Protein AF-A0A286U1Z8-F1 (afdb_monomer_lite)

Radius of gyration: 19.47 Å; chains: 1; bounding box: 28×18×74 Å

Sequence (72 aa):
MKAIMSGKEIKSFSTQRKTKDKKILDIWLTITRLVNETGEIDDVVTTGHDMSELKSLKKCDKYDTFRREDCS

Secondary structure (DSSP, 8-state):
-HHHHTT-----EEEEEE-TTS-EEEEEEEEEEEE-TTS-EEEEEEEEEE-HHHHHHHHHHHHHTT-SSS--

Organism: NCBI:txid1284222

pLDDT: mean 73.75, std 16.56, range [36.94, 90.81]

InterPro domains:
  IPR035965 PAS domain superfamily [SSF55785] (3-55)

Structure (mmCIF, N/CA/C/O backbone):
data_AF-A0A286U1Z8-F1
#
_entry.id   AF-A0A286U1Z8-F1
#
loop_
_atom_site.group_PDB
_atom_site.id
_atom_site.type_symbol
_atom_site.label_atom_id
_atom_site.label_alt_id
_atom_site.label_comp_id
_atom_site.label_asym_id
_atom_site.label_entity_id
_atom_site.label_seq_id
_atom_site.pdbx_PDB_ins_code
_atom_site.Cartn_x
_atom_site.Cartn_y
_atom_site.Cartn_z
_atom_site.occupancy
_atom_site.B_iso_or_equiv
_atom_site.auth_seq_id
_atom_site.auth_comp_id
_atom_site.auth_asym_id
_atom_site.auth_atom_id
_atom_site.pdbx_PDB_model_num
ATOM 1 N N . MET A 1 1 ? -3.924 8.839 -4.054 1.00 55.00 1 MET A N 1
ATOM 2 C CA . MET A 1 1 ? -3.772 8.448 -5.475 1.00 55.00 1 MET A CA 1
ATOM 3 C C . MET A 1 1 ? -2.659 9.201 -6.199 1.00 55.00 1 MET A C 1
ATOM 5 O O . MET A 1 1 ? -1.873 8.533 -6.849 1.00 55.00 1 MET A O 1
ATOM 9 N N . LYS A 1 2 ? -2.507 10.532 -6.051 1.00 60.19 2 LYS A N 1
ATOM 10 C CA . LYS A 1 2 ? -1.464 11.316 -6.760 1.00 60.19 2 LYS A CA 1
ATOM 11 C C . LYS A 1 2 ? -0.039 10.734 -6.708 1.00 60.19 2 LYS A C 1
ATOM 13 O O . LYS A 1 2 ? 0.617 10.687 -7.736 1.00 60.19 2 LYS A O 1
ATOM 18 N N . ALA A 1 3 ? 0.413 10.240 -5.552 1.00 64.06 3 ALA A N 1
ATOM 19 C CA . ALA A 1 3 ? 1.752 9.649 -5.413 1.00 64.06 3 ALA A CA 1
ATOM 20 C C . ALA A 1 3 ? 1.924 8.293 -6.135 1.00 64.06 3 ALA A C 1
ATOM 22 O O . ALA A 1 3 ? 3.037 7.938 -6.504 1.00 64.06 3 ALA A O 1
ATOM 23 N N . ILE A 1 4 ? 0.829 7.545 -6.348 1.00 62.94 4 ILE A N 1
ATOM 24 C CA . ILE A 1 4 ? 0.844 6.279 -7.103 1.00 62.94 4 ILE A CA 1
ATOM 25 C C . ILE A 1 4 ? 1.060 6.608 -8.581 1.00 62.94 4 ILE A C 1
ATOM 27 O O . ILE A 1 4 ? 1.939 6.040 -9.218 1.00 62.94 4 ILE A O 1
ATOM 31 N N . MET A 1 5 ? 0.304 7.574 -9.102 1.00 66.56 5 MET A N 1
ATOM 32 C CA . MET A 1 5 ? 0.326 7.944 -10.520 1.00 66.56 5 MET A CA 1
ATOM 33 C C . MET A 1 5 ? 1.603 8.689 -10.930 1.00 66.56 5 MET A C 1
ATOM 35 O O . MET A 1 5 ? 1.962 8.687 -12.097 1.00 66.56 5 MET A O 1
ATOM 39 N N . SER A 1 6 ? 2.324 9.297 -9.984 1.00 67.50 6 SER A N 1
ATOM 40 C CA . SER A 1 6 ? 3.560 10.041 -10.257 1.00 67.50 6 SER A CA 1
ATOM 41 C C . SER A 1 6 ? 4.818 9.164 -10.353 1.00 67.50 6 SER A C 1
ATOM 43 O O . SER A 1 6 ? 5.921 9.677 -10.194 1.00 67.50 6 SER A O 1
ATOM 45 N N . GLY A 1 7 ? 4.684 7.839 -10.479 1.00 64.38 7 GLY A N 1
ATOM 46 C CA . GLY A 1 7 ? 5.824 6.919 -10.604 1.00 64.38 7 GLY A CA 1
ATOM 47 C C . GLY A 1 7 ? 6.672 6.739 -9.335 1.00 64.38 7 GLY A C 1
ATOM 48 O O . GLY A 1 7 ? 7.585 5.919 -9.309 1.00 64.38 7 GLY A O 1
ATOM 49 N N . LYS A 1 8 ? 6.353 7.418 -8.228 1.00 67.94 8 LYS A N 1
ATOM 50 C CA . LYS A 1 8 ? 7.136 7.330 -6.988 1.00 67.94 8 LYS A CA 1
ATOM 51 C C . LYS A 1 8 ? 6.853 6.020 -6.258 1.00 67.94 8 LYS A C 1
ATOM 53 O O . LYS A 1 8 ? 5.690 5.685 -6.059 1.00 67.94 8 LYS A O 1
ATOM 58 N N . GLU A 1 9 ? 7.884 5.269 -5.890 1.00 67.81 9 GLU A N 1
ATOM 59 C CA . GLU A 1 9 ? 7.724 4.042 -5.106 1.00 67.81 9 GLU A CA 1
ATOM 60 C C . GLU A 1 9 ? 7.015 4.355 -3.779 1.00 67.81 9 GLU A C 1
ATOM 62 O O . GLU A 1 9 ? 7.407 5.271 -3.046 1.00 67.81 9 GLU A O 1
ATOM 67 N N . ILE A 1 10 ? 5.931 3.633 -3.491 1.00 74.56 10 ILE A N 1
ATOM 68 C CA . ILE A 1 10 ? 5.166 3.822 -2.261 1.00 74.56 10 ILE A CA 1
ATOM 69 C C . ILE A 1 10 ? 5.583 2.745 -1.287 1.00 74.56 10 ILE A C 1
ATOM 71 O O . ILE A 1 10 ? 5.240 1.575 -1.436 1.00 74.56 10 ILE A O 1
ATOM 75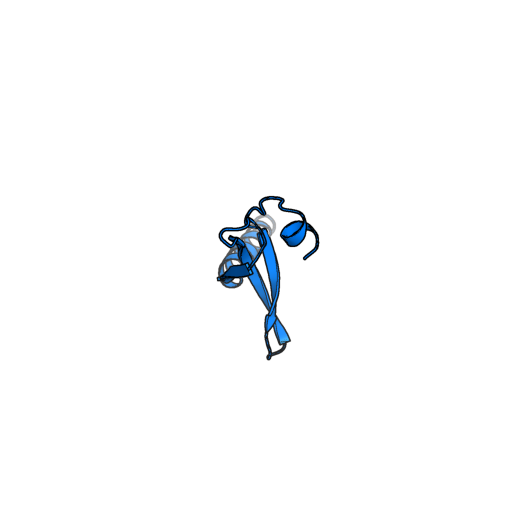 N N . LYS A 1 11 ? 6.301 3.176 -0.253 1.00 79.69 11 LYS A N 1
ATOM 76 C CA . LYS A 1 11 ? 6.553 2.337 0.911 1.00 79.69 11 LYS A CA 1
ATOM 77 C C . LYS A 1 11 ? 5.226 1.969 1.560 1.00 79.69 11 LYS A C 1
ATOM 79 O O . LYS A 1 11 ? 4.312 2.792 1.620 1.00 79.69 11 LYS A O 1
ATOM 84 N N . SER A 1 12 ? 5.149 0.748 2.069 1.00 83.88 12 SER A N 1
ATOM 85 C CA . SER A 1 12 ? 4.013 0.289 2.858 1.00 83.88 12 SER A CA 1
ATOM 86 C C . SER A 1 12 ? 3.731 1.242 4.021 1.00 83.88 12 SER A C 1
ATOM 88 O O . SER A 1 12 ? 4.664 1.719 4.674 1.00 83.88 12 SER A O 1
ATOM 90 N N . PHE A 1 13 ? 2.457 1.519 4.282 1.00 85.12 13 PHE A N 1
ATOM 91 C CA . PHE A 1 13 ? 2.044 2.503 5.278 1.00 85.12 13 PHE A CA 1
ATOM 92 C C . PHE A 1 13 ? 0.815 2.040 6.055 1.00 85.12 13 PHE A C 1
ATOM 94 O O . PHE A 1 13 ? -0.004 1.261 5.565 1.00 85.12 13 PHE A O 1
ATOM 101 N N . SER A 1 14 ? 0.669 2.547 7.279 1.00 85.94 14 SER A N 1
ATOM 102 C CA . SER A 1 14 ? -0.528 2.328 8.083 1.00 85.94 14 SER A CA 1
A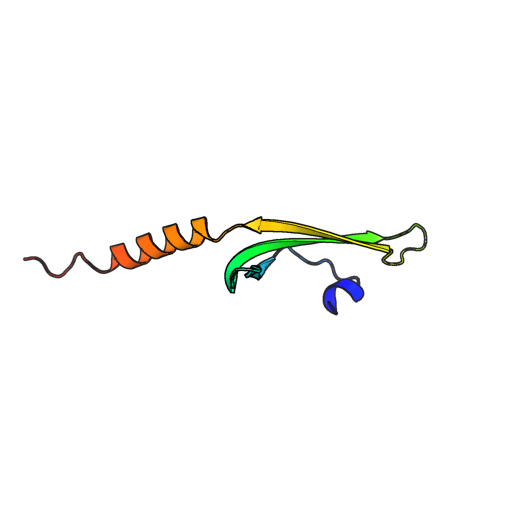TOM 103 C C . SER A 1 14 ? -1.617 3.334 7.713 1.00 85.94 14 SER A C 1
ATOM 105 O O . SER A 1 14 ? -1.368 4.523 7.505 1.00 85.94 14 SER A O 1
ATOM 107 N N . THR A 1 15 ? -2.850 2.855 7.599 1.00 88.38 15 THR A N 1
ATOM 108 C CA . THR A 1 15 ? -4.016 3.681 7.283 1.00 88.38 15 THR A CA 1
ATOM 109 C C . THR A 1 15 ? -5.266 3.121 7.949 1.00 88.38 15 THR A C 1
ATOM 111 O O . THR A 1 15 ? -5.252 2.021 8.492 1.00 88.38 15 THR A O 1
ATOM 114 N N . GLN A 1 16 ? -6.356 3.882 7.918 1.00 88.19 16 GLN A N 1
ATOM 115 C CA . GLN A 1 16 ? -7.639 3.467 8.471 1.00 88.19 16 GLN A CA 1
ATOM 116 C C . GLN A 1 16 ? -8.650 3.221 7.360 1.00 88.19 16 GLN A C 1
ATOM 118 O O . GLN A 1 16 ? -8.724 3.970 6.384 1.00 88.19 16 GLN A O 1
ATOM 123 N N . ARG A 1 17 ? -9.457 2.171 7.513 1.00 87.81 17 ARG A N 1
ATOM 124 C CA . ARG A 1 17 ? -10.555 1.844 6.602 1.00 87.81 17 ARG A CA 1
ATOM 125 C C . ARG A 1 17 ? -11.844 1.662 7.375 1.00 87.81 17 ARG A C 1
ATOM 127 O O . ARG A 1 17 ? -11.861 1.132 8.480 1.00 87.81 17 ARG A O 1
ATOM 134 N N . LYS A 1 18 ? -12.938 2.100 6.765 1.00 90.81 18 LYS A N 1
ATOM 135 C CA . LYS A 1 18 ? -14.279 1.913 7.300 1.00 90.81 18 LYS A CA 1
ATOM 136 C C . LYS A 1 18 ? -14.906 0.690 6.645 1.00 90.81 18 LYS A C 1
ATOM 138 O O . LYS A 1 18 ? -15.008 0.629 5.423 1.00 90.81 18 LYS A O 1
ATOM 143 N N . THR A 1 19 ? -15.311 -0.270 7.464 1.00 87.69 19 THR A N 1
ATOM 144 C CA . THR A 1 19 ? -16.078 -1.440 7.022 1.00 87.69 19 THR A CA 1
ATOM 145 C C . THR A 1 19 ? -17.514 -1.043 6.677 1.00 87.69 19 THR A C 1
ATOM 147 O O . THR A 1 19 ? -17.999 0.015 7.096 1.00 87.69 19 THR A O 1
ATOM 150 N N . LYS A 1 20 ? -18.226 -1.912 5.949 1.00 90.12 20 LYS A N 1
ATOM 151 C CA . LYS A 1 20 ? -19.668 -1.755 5.692 1.00 90.12 20 LYS A CA 1
ATOM 152 C C . LYS A 1 20 ? -20.463 -1.607 6.997 1.00 90.12 20 LYS A C 1
ATOM 154 O O . LYS A 1 20 ? -21.359 -0.770 7.074 1.00 90.12 20 LYS A O 1
ATOM 159 N N . ASP A 1 21 ? -20.038 -2.308 8.046 1.00 87.44 21 ASP A N 1
ATOM 160 C CA . ASP A 1 21 ? -20.630 -2.266 9.391 1.00 87.44 21 ASP A CA 1
ATOM 161 C C . ASP A 1 21 ? -20.213 -1.031 10.205 1.00 87.44 21 ASP A C 1
ATOM 163 O O . ASP A 1 21 ? -20.390 -0.972 11.419 1.00 87.44 21 ASP A O 1
ATOM 167 N N . LYS A 1 22 ? -19.638 -0.020 9.540 1.00 87.44 22 LYS A N 1
ATOM 168 C CA . LYS A 1 22 ? -19.185 1.260 10.103 1.00 87.44 22 LYS A CA 1
ATOM 169 C C . LYS A 1 22 ? -18.049 1.161 11.128 1.00 87.44 22 LYS A C 1
ATOM 171 O O . LYS A 1 22 ? -17.651 2.200 11.652 1.00 87.44 22 LYS A O 1
ATOM 176 N N . LYS A 1 23 ? -17.477 -0.021 11.371 1.00 86.06 23 LYS A N 1
ATOM 177 C CA . LYS A 1 23 ? -16.276 -0.185 12.205 1.00 86.06 23 LYS A CA 1
ATOM 178 C C . LYS A 1 23 ? -15.051 0.376 11.488 1.00 86.06 23 LYS A C 1
ATOM 180 O O . LYS A 1 23 ? -14.929 0.212 10.270 1.00 86.06 23 LYS A O 1
ATOM 185 N N . ILE A 1 24 ? -14.160 1.014 12.243 1.00 88.06 24 ILE A N 1
ATOM 186 C CA . ILE A 1 24 ? -12.871 1.504 11.748 1.00 88.06 24 ILE A CA 1
ATOM 187 C C . ILE A 1 24 ? -11.813 0.436 12.017 1.00 88.06 24 ILE A C 1
ATOM 189 O O . ILE A 1 24 ? -11.627 0.035 13.163 1.00 88.06 24 ILE A O 1
ATOM 193 N N . LEU A 1 25 ? -11.142 -0.006 10.958 1.00 84.94 25 LEU A N 1
ATOM 194 C CA . LEU A 1 25 ? -10.004 -0.915 11.012 1.00 84.94 25 LEU A CA 1
ATOM 195 C C . LEU A 1 25 ? -8.731 -0.135 10.732 1.00 84.94 25 LEU A C 1
ATOM 197 O O . LEU A 1 25 ? -8.663 0.639 9.774 1.00 84.94 25 LEU A O 1
ATOM 201 N N . ASP A 1 26 ? -7.722 -0.361 11.559 1.00 86.75 26 ASP A N 1
ATOM 202 C CA . ASP A 1 26 ? -6.362 0.054 11.268 1.00 86.75 26 ASP A CA 1
ATOM 203 C C . ASP A 1 26 ? -5.706 -1.042 10.434 1.00 86.75 26 ASP A C 1
ATOM 205 O O . ASP A 1 26 ? -5.543 -2.165 10.903 1.00 86.75 26 ASP A O 1
ATOM 209 N N . ILE A 1 27 ? -5.328 -0.711 9.203 1.00 88.12 27 ILE A N 1
ATOM 210 C CA . ILE A 1 27 ? -4.703 -1.651 8.278 1.00 88.12 27 ILE A CA 1
ATOM 211 C C . ILE A 1 27 ? -3.287 -1.208 7.926 1.00 88.12 27 ILE A C 1
ATOM 213 O O . ILE A 1 27 ? -2.989 -0.016 7.804 1.00 88.12 27 ILE A O 1
ATOM 217 N N . TRP A 1 28 ? -2.419 -2.186 7.711 1.00 89.19 28 TRP A N 1
ATOM 218 C CA . TRP A 1 28 ? -1.143 -1.994 7.042 1.00 89.19 28 TRP A CA 1
ATOM 219 C C . TRP A 1 28 ? -1.326 -2.258 5.555 1.00 89.19 28 TRP A C 1
ATOM 221 O O . TRP A 1 28 ? -1.681 -3.370 5.167 1.00 89.19 28 TRP A O 1
ATOM 231 N N . LEU A 1 29 ? -1.119 -1.236 4.728 1.00 89.38 29 LEU A N 1
ATOM 232 C CA . LEU A 1 29 ? -1.374 -1.297 3.297 1.00 89.38 29 LEU A CA 1
ATOM 233 C C . LEU A 1 29 ? -0.070 -1.204 2.507 1.00 89.38 29 LEU A C 1
ATOM 235 O O . LEU A 1 29 ? 0.687 -0.239 2.631 1.00 89.38 29 LEU A O 1
ATOM 239 N N . THR A 1 30 ? 0.136 -2.185 1.637 1.00 89.44 30 THR A N 1
ATOM 240 C CA . THR A 1 30 ? 1.187 -2.189 0.619 1.00 89.44 30 THR A CA 1
ATOM 241 C C . THR A 1 30 ? 0.530 -2.034 -0.744 1.00 89.44 30 THR A C 1
ATOM 243 O O . THR A 1 30 ? -0.460 -2.705 -1.033 1.00 89.44 30 THR A O 1
ATOM 246 N N . ILE A 1 31 ? 1.048 -1.120 -1.563 1.00 88.44 31 ILE A N 1
ATOM 247 C CA . ILE A 1 31 ? 0.507 -0.816 -2.889 1.00 88.44 31 ILE A CA 1
ATOM 248 C C . ILE A 1 31 ? 1.602 -1.072 -3.916 1.00 88.44 31 ILE A C 1
ATOM 250 O O . ILE A 1 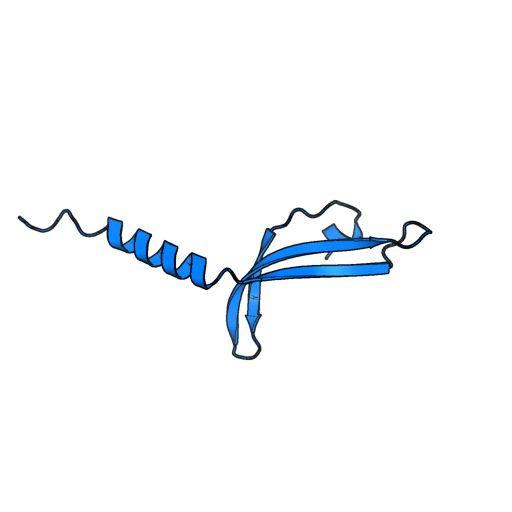31 ? 2.627 -0.392 -3.903 1.00 88.44 31 ILE A O 1
ATOM 254 N N . THR A 1 32 ? 1.348 -2.008 -4.822 1.00 86.06 32 THR A N 1
ATOM 255 C CA . THR A 1 32 ? 2.237 -2.357 -5.927 1.00 86.06 32 THR A CA 1
ATOM 256 C C . THR A 1 32 ? 1.581 -1.935 -7.232 1.00 86.06 32 THR A C 1
ATOM 258 O O . THR A 1 32 ? 0.413 -2.233 -7.479 1.00 86.06 32 THR A O 1
ATOM 261 N N . ARG A 1 33 ? 2.329 -1.215 -8.068 1.00 86.12 33 ARG A N 1
ATOM 262 C CA . ARG A 1 33 ? 1.885 -0.870 -9.420 1.00 86.12 33 ARG A CA 1
ATOM 263 C C . ARG A 1 33 ? 2.325 -1.959 -10.378 1.00 86.12 33 ARG A C 1
ATOM 265 O O . ARG A 1 33 ? 3.480 -2.373 -10.319 1.00 86.12 33 ARG A O 1
ATOM 272 N N . LEU A 1 34 ? 1.426 -2.358 -11.258 1.00 85.62 34 LEU A N 1
ATOM 273 C CA . LEU A 1 34 ? 1.736 -3.183 -12.409 1.00 85.62 34 LEU A CA 1
ATOM 274 C C . LEU A 1 34 ? 1.861 -2.253 -13.611 1.00 85.62 34 LEU A C 1
ATOM 276 O O . LEU A 1 34 ? 0.984 -1.424 -13.859 1.00 85.62 34 LEU A O 1
ATOM 280 N N . VAL A 1 35 ? 3.000 -2.340 -14.290 1.00 87.81 35 VAL A N 1
ATOM 281 C CA . VAL A 1 35 ? 3.268 -1.583 -15.511 1.00 87.81 35 VAL A CA 1
ATOM 282 C C . VAL A 1 35 ? 3.208 -2.529 -16.700 1.00 87.81 35 VAL A C 1
ATOM 284 O O . VAL A 1 35 ? 3.636 -3.679 -16.588 1.00 87.81 35 VAL A O 1
ATOM 287 N N . ASN A 1 36 ? 2.661 -2.054 -17.812 1.00 86.81 36 ASN A N 1
ATOM 288 C CA . ASN A 1 36 ? 2.651 -2.791 -19.070 1.00 86.81 36 ASN A CA 1
ATOM 289 C C . ASN A 1 36 ? 4.032 -2.725 -19.756 1.00 86.81 36 ASN A C 1
ATOM 291 O O . ASN A 1 36 ? 4.968 -2.078 -19.279 1.00 86.81 36 ASN A O 1
ATOM 295 N N . GLU A 1 37 ? 4.161 -3.378 -20.909 1.00 88.56 37 GLU A N 1
ATOM 296 C CA . GLU A 1 37 ? 5.407 -3.408 -21.689 1.00 88.56 37 GLU A CA 1
ATOM 297 C C . GLU A 1 37 ? 5.840 -2.023 -22.209 1.00 88.56 37 GLU A C 1
ATOM 299 O O . GLU A 1 37 ? 7.022 -1.812 -22.478 1.00 88.56 37 GLU A O 1
ATOM 304 N N . THR A 1 38 ? 4.916 -1.060 -22.310 1.00 88.38 38 THR A N 1
ATOM 305 C CA . THR A 1 38 ? 5.205 0.327 -22.717 1.00 88.38 38 THR A CA 1
ATOM 306 C C . THR A 1 38 ? 5.620 1.223 -21.543 1.00 88.38 38 THR A C 1
ATOM 308 O O . THR A 1 38 ? 5.993 2.377 -21.754 1.00 88.38 38 THR A O 1
ATOM 311 N N . GLY A 1 39 ? 5.620 0.696 -20.311 1.00 82.69 39 GLY A N 1
ATOM 312 C CA . GLY A 1 39 ? 5.993 1.415 -19.089 1.00 82.69 39 GLY A CA 1
ATOM 313 C C . GLY A 1 39 ? 4.867 2.256 -18.478 1.00 82.69 39 GLY A C 1
ATOM 314 O O . GLY A 1 39 ? 5.107 3.007 -17.529 1.00 82.69 39 GLY A O 1
ATOM 315 N N . GLU A 1 40 ? 3.644 2.136 -18.990 1.00 85.81 40 GLU A N 1
ATOM 316 C CA . GLU A 1 40 ? 2.450 2.783 -18.451 1.00 85.81 40 GLU A CA 1
ATOM 317 C C . GLU A 1 40 ? 1.841 1.946 -17.319 1.00 85.81 40 GLU A C 1
ATOM 319 O O . GLU A 1 40 ? 2.011 0.730 -17.253 1.00 85.81 40 GLU A O 1
ATOM 324 N N . ILE A 1 41 ? 1.138 2.600 -16.391 1.00 84.56 41 ILE A N 1
ATOM 325 C CA . ILE A 1 41 ? 0.496 1.921 -15.257 1.00 84.56 41 ILE A CA 1
ATOM 326 C C . ILE A 1 41 ? -0.786 1.252 -15.758 1.00 84.56 41 ILE A C 1
ATOM 328 O O . ILE A 1 41 ? -1.744 1.953 -16.077 1.00 84.56 41 ILE A O 1
ATOM 332 N N . ASP A 1 42 ? -0.793 -0.078 -15.780 1.00 86.50 42 ASP A N 1
ATOM 333 C CA . ASP A 1 42 ? -1.927 -0.895 -16.225 1.00 86.50 42 ASP A CA 1
ATOM 334 C C . ASP A 1 42 ? -2.860 -1.212 -15.052 1.00 86.50 42 ASP A C 1
ATOM 336 O O . ASP A 1 42 ? -4.068 -1.003 -15.114 1.00 86.50 42 ASP A O 1
ATOM 340 N N . ASP A 1 43 ? -2.273 -1.603 -13.916 1.00 86.00 43 ASP A N 1
ATOM 341 C CA . ASP A 1 43 ? -3.028 -2.084 -12.765 1.00 86.00 43 ASP A CA 1
ATOM 342 C C . ASP A 1 43 ? -2.407 -1.691 -11.421 1.00 86.00 43 ASP A C 1
ATOM 344 O O . ASP A 1 43 ? -1.227 -1.338 -11.294 1.00 86.00 43 ASP A O 1
ATOM 348 N N . VAL A 1 44 ? -3.223 -1.770 -10.367 1.00 87.25 44 VAL A N 1
ATOM 349 C CA . VAL A 1 44 ? -2.788 -1.535 -8.987 1.00 87.25 44 VAL A CA 1
ATOM 350 C C . VAL 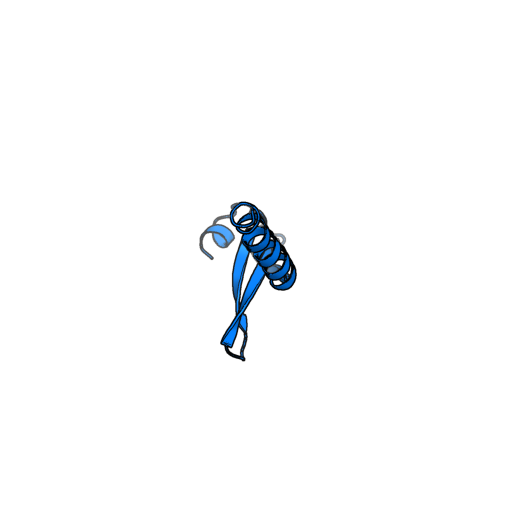A 1 44 ? -3.209 -2.698 -8.106 1.00 87.25 44 VAL A C 1
ATOM 352 O O . VAL A 1 44 ? -4.392 -2.917 -7.854 1.00 87.25 44 VAL A O 1
ATOM 355 N N . VAL A 1 45 ? -2.218 -3.388 -7.553 1.00 89.25 45 VAL A N 1
ATOM 356 C CA . VAL A 1 45 ? -2.423 -4.451 -6.572 1.00 89.25 45 VAL A CA 1
ATOM 357 C C . VAL A 1 45 ? -2.207 -3.879 -5.182 1.00 89.25 45 VAL A C 1
ATOM 359 O O . VAL A 1 45 ? -1.196 -3.233 -4.901 1.00 89.25 45 VAL A O 1
ATOM 362 N N . THR A 1 46 ? -3.159 -4.122 -4.287 1.00 88.75 46 THR A N 1
ATOM 363 C CA . THR A 1 46 ? -3.047 -3.695 -2.894 1.00 88.75 46 THR A CA 1
ATOM 364 C C . THR A 1 46 ? -3.160 -4.877 -1.953 1.00 88.75 46 THR A C 1
ATOM 366 O O . THR A 1 46 ? -4.180 -5.562 -1.951 1.00 88.75 46 THR A O 1
ATOM 369 N N . THR A 1 47 ? -2.158 -5.053 -1.098 1.00 89.31 47 THR A N 1
ATOM 370 C CA . THR A 1 47 ? -2.166 -6.060 -0.034 1.00 89.31 47 THR A CA 1
ATOM 371 C C . THR A 1 47 ? -2.375 -5.356 1.297 1.00 89.31 47 THR A C 1
ATOM 373 O O . THR A 1 47 ? -1.579 -4.496 1.682 1.00 89.31 47 THR A O 1
ATOM 376 N N . GLY A 1 48 ? -3.468 -5.687 1.983 1.00 89.75 48 GLY A N 1
ATOM 377 C CA . GLY A 1 48 ? -3.826 -5.122 3.281 1.00 89.75 48 GLY A CA 1
ATOM 378 C C . GLY A 1 48 ? -3.766 -6.178 4.378 1.00 89.75 48 GLY A C 1
ATOM 379 O O . GLY A 1 48 ? -4.373 -7.234 4.233 1.00 89.75 48 GLY A O 1
ATOM 380 N N . HIS A 1 49 ? -3.080 -5.877 5.478 1.00 88.25 49 HIS A N 1
ATOM 381 C CA . HIS A 1 49 ? -3.116 -6.681 6.700 1.00 88.25 49 HIS A CA 1
ATOM 382 C C . HIS A 1 49 ? -3.894 -5.939 7.782 1.00 88.25 49 HIS A C 1
ATOM 384 O O . HIS A 1 49 ? -3.668 -4.745 7.995 1.00 88.25 49 HIS A O 1
ATOM 390 N N . ASP A 1 50 ? -4.796 -6.639 8.464 1.00 83.62 50 ASP A N 1
ATOM 391 C CA . ASP A 1 50 ? -5.504 -6.083 9.613 1.00 83.62 50 ASP A CA 1
ATOM 392 C C . ASP A 1 50 ? -4.552 -5.973 10.814 1.00 83.62 50 ASP A C 1
ATOM 394 O O . ASP A 1 50 ? -3.826 -6.913 11.140 1.00 83.62 50 ASP A O 1
ATOM 398 N N . MET A 1 51 ? -4.519 -4.803 11.448 1.00 80.31 51 MET A N 1
ATOM 399 C CA . MET A 1 51 ? -3.732 -4.530 12.649 1.00 80.31 51 MET A CA 1
ATOM 400 C C . MET A 1 51 ? -4.599 -4.072 13.829 1.00 80.31 51 MET A C 1
ATOM 402 O O . MET A 1 51 ? -4.051 -3.604 14.835 1.00 80.31 51 MET A O 1
ATOM 406 N N . SER A 1 52 ? -5.931 -4.184 13.747 1.00 73.69 52 SER A N 1
ATOM 407 C CA . SER A 1 52 ? -6.826 -3.727 14.815 1.00 73.69 52 SER A CA 1
ATOM 408 C C . SER A 1 52 ? -6.551 -4.426 16.150 1.00 73.69 52 SER A C 1
ATOM 410 O O . SER A 1 52 ? -6.500 -3.765 17.188 1.00 73.69 52 SER A O 1
ATOM 412 N N . GLU A 1 53 ? -6.283 -5.733 16.121 1.00 69.75 53 GLU A N 1
ATOM 413 C CA . GLU A 1 53 ? -6.006 -6.539 17.320 1.00 69.75 53 GLU A CA 1
ATOM 414 C C . GLU A 1 53 ? -4.656 -6.193 17.967 1.00 69.75 53 GLU A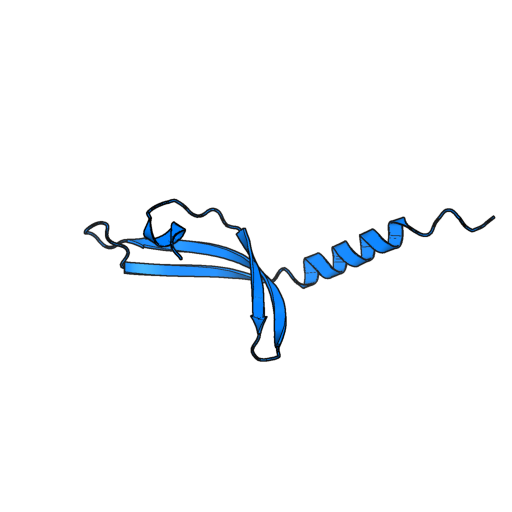 C 1
ATOM 416 O O . GLU A 1 53 ? -4.521 -6.119 19.192 1.00 69.75 53 GLU A O 1
ATOM 421 N N . LEU A 1 54 ? -3.646 -5.886 17.146 1.00 63.34 54 LEU A N 1
ATOM 422 C CA . LEU A 1 54 ? -2.318 -5.522 17.640 1.00 63.34 54 LEU A CA 1
ATOM 423 C C . LEU A 1 54 ? -2.338 -4.167 18.370 1.00 63.34 54 LEU A C 1
ATOM 425 O O . LEU A 1 54 ? -1.574 -3.943 19.311 1.00 63.34 54 LEU A O 1
ATOM 429 N N . LYS A 1 55 ? -3.214 -3.245 17.949 1.00 58.97 55 LYS A N 1
ATOM 430 C CA . LYS A 1 55 ? -3.407 -1.961 18.632 1.00 58.97 55 LYS A CA 1
ATOM 431 C C . LYS A 1 55 ? -4.228 -2.091 19.910 1.00 58.97 55 LYS A C 1
ATOM 433 O O . LYS A 1 55 ? -3.925 -1.364 20.855 1.00 58.97 55 LYS A O 1
ATOM 438 N N . SER A 1 56 ? -5.222 -2.982 19.977 1.00 57.34 56 SER A N 1
ATOM 439 C CA . SER A 1 56 ? -5.976 -3.195 21.220 1.00 57.34 56 SER A CA 1
ATOM 440 C C . SER A 1 56 ? -5.094 -3.760 22.334 1.00 57.34 56 SER A C 1
ATOM 442 O O . SER A 1 56 ? -5.174 -3.269 23.456 1.00 57.34 56 SER A O 1
ATOM 444 N N . LEU A 1 57 ? -4.181 -4.684 22.013 1.00 54.88 57 LEU A N 1
ATOM 445 C CA . LEU A 1 57 ? -3.211 -5.224 22.975 1.00 54.88 57 LEU A CA 1
ATOM 446 C C . LEU A 1 57 ? -2.246 -4.143 23.482 1.00 54.88 57 LEU A C 1
ATOM 448 O O . LEU A 1 57 ? -2.148 -3.910 24.683 1.00 54.88 57 LEU A O 1
ATOM 452 N N . LYS A 1 58 ? -1.635 -3.373 22.569 1.00 55.16 58 LYS A N 1
ATOM 453 C CA . LYS A 1 58 ? -0.757 -2.249 22.947 1.00 55.16 58 LYS A CA 1
ATOM 454 C C . LYS A 1 58 ? -1.479 -1.164 23.740 1.00 55.16 58 LYS A C 1
ATOM 456 O O . LYS A 1 58 ? -0.845 -0.429 24.490 1.00 55.16 58 LYS A O 1
ATOM 461 N N . LYS A 1 59 ? -2.787 -0.999 23.535 1.00 50.19 59 LYS A N 1
ATOM 462 C CA . LYS A 1 59 ? -3.586 -0.030 24.280 1.00 50.19 59 LYS A CA 1
ATOM 463 C C . LYS A 1 59 ? -3.767 -0.481 25.730 1.00 50.19 59 LYS A C 1
ATOM 465 O O . LYS A 1 59 ? -3.572 0.348 26.610 1.00 50.19 59 LYS A O 1
ATOM 470 N N . CYS A 1 60 ? -4.060 -1.759 25.977 1.00 46.12 60 CYS A N 1
ATOM 471 C CA . CYS A 1 60 ? -4.145 -2.318 27.330 1.00 46.12 60 CYS A CA 1
ATOM 472 C C . CYS A 1 60 ? -2.823 -2.181 28.101 1.00 46.12 60 CYS A C 1
ATOM 474 O O . CYS A 1 60 ? -2.849 -1.684 29.224 1.00 46.12 60 CYS A O 1
ATOM 476 N N . ASP A 1 61 ? -1.679 -2.471 27.473 1.00 50.69 61 ASP A N 1
ATOM 477 C CA . ASP A 1 61 ? -0.366 -2.327 28.126 1.00 50.69 61 ASP A CA 1
ATOM 478 C C . ASP A 1 61 ? -0.069 -0.881 28.556 1.00 50.69 61 ASP A C 1
ATOM 480 O O . ASP A 1 61 ? 0.489 -0.639 29.624 1.00 50.69 61 ASP A O 1
ATOM 484 N N . LYS A 1 62 ? -0.481 0.116 27.757 1.00 41.50 62 LYS A N 1
ATOM 485 C CA . LYS A 1 62 ? -0.273 1.532 28.107 1.00 41.50 62 LYS A CA 1
ATOM 486 C C . LYS A 1 62 ? -1.143 2.021 29.264 1.00 41.50 62 LYS A C 1
ATOM 488 O O . LYS A 1 62 ? -0.781 3.013 29.895 1.00 41.50 62 LYS A O 1
ATOM 493 N N . TYR A 1 63 ? -2.279 1.378 29.526 1.00 47.53 63 TYR A N 1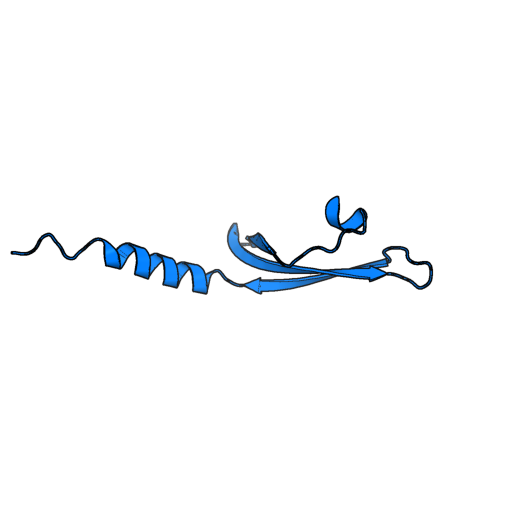
ATOM 494 C CA . TYR A 1 63 ? -3.113 1.705 30.686 1.00 47.53 63 TYR A CA 1
ATOM 495 C C . TYR A 1 63 ? -2.693 0.942 31.950 1.00 47.53 63 TYR A C 1
ATOM 497 O O . TYR A 1 63 ? -3.036 1.386 33.042 1.00 47.53 63 TYR A O 1
ATOM 505 N N . ASP A 1 64 ? -1.918 -0.140 31.826 1.00 49.09 64 ASP A N 1
ATOM 506 C CA . ASP A 1 64 ? -1.387 -0.893 32.972 1.00 49.09 64 ASP A CA 1
ATOM 507 C C . ASP A 1 64 ? -0.177 -0.193 33.627 1.00 49.09 64 ASP A C 1
ATOM 509 O O . ASP A 1 64 ? 0.030 -0.261 34.837 1.00 49.09 64 ASP A O 1
ATOM 513 N N . THR A 1 65 ? 0.578 0.608 32.867 1.00 49.88 65 THR A N 1
ATOM 514 C CA . THR A 1 65 ? 1.711 1.388 33.404 1.00 49.88 65 THR A CA 1
ATOM 515 C C . THR A 1 65 ? 1.332 2.598 34.274 1.00 49.88 65 THR A C 1
ATOM 517 O O . THR A 1 65 ? 2.229 3.268 34.772 1.00 49.88 65 THR A O 1
ATOM 520 N N . PHE A 1 66 ? 0.043 2.897 34.491 1.00 50.16 66 PHE A N 1
ATOM 521 C CA . PHE A 1 66 ? -0.407 4.065 35.277 1.00 50.16 66 PHE A CA 1
ATOM 522 C C . PHE A 1 66 ? -1.020 3.709 36.648 1.00 50.16 66 PHE A C 1
ATOM 524 O O . PHE A 1 66 ? -1.673 4.543 37.265 1.00 50.16 66 PHE A O 1
ATOM 531 N N . ARG A 1 67 ? -0.860 2.476 37.156 1.00 51.53 67 ARG A N 1
ATOM 532 C CA . ARG A 1 67 ? -1.506 2.069 38.421 1.00 51.53 67 ARG A CA 1
ATOM 533 C C . ARG A 1 67 ? -0.602 1.253 39.352 1.00 51.53 67 ARG A C 1
ATOM 535 O O . ARG A 1 67 ? -0.947 0.133 39.714 1.00 51.53 67 ARG A O 1
ATOM 542 N N . ARG A 1 68 ? 0.551 1.805 39.755 1.00 49.72 68 ARG A N 1
ATOM 543 C CA . ARG A 1 68 ? 1.408 1.204 40.805 1.00 49.72 68 ARG A CA 1
ATOM 544 C C . ARG A 1 68 ? 2.021 2.170 41.832 1.00 49.72 68 ARG A C 1
ATOM 546 O O . ARG A 1 68 ? 2.946 1.758 42.519 1.00 49.72 68 ARG A O 1
ATOM 553 N N . GLU A 1 69 ? 1.518 3.395 41.997 1.00 50.84 69 GLU A N 1
ATOM 554 C CA . GLU A 1 69 ? 2.058 4.310 43.032 1.00 50.84 69 GLU A CA 1
ATOM 555 C C . GLU A 1 69 ? 1.057 4.742 44.121 1.00 50.84 69 GLU A C 1
ATOM 557 O O . GLU A 1 69 ? 1.474 5.357 45.092 1.00 50.84 69 GLU A O 1
ATOM 562 N N . ASP A 1 70 ? -0.209 4.305 44.079 1.00 47.06 70 ASP A N 1
ATOM 563 C CA . ASP A 1 70 ? -1.216 4.665 45.101 1.00 47.06 70 ASP A CA 1
ATOM 564 C C . ASP A 1 70 ? -1.685 3.464 45.948 1.00 47.06 70 ASP A C 1
ATOM 566 O O . ASP A 1 70 ? -2.881 3.195 46.076 1.00 47.06 70 ASP A O 1
ATOM 570 N N . CYS A 1 71 ? -0.748 2.697 46.509 1.00 36.94 71 CYS A N 1
ATOM 571 C CA . CYS A 1 71 ? -1.025 1.739 47.587 1.00 36.94 71 CYS A CA 1
ATOM 572 C C . CYS A 1 71 ? 0.229 1.545 48.445 1.00 36.94 71 CYS A C 1
ATOM 574 O O . CYS A 1 71 ? 1.013 0.633 48.179 1.00 36.94 71 CYS A O 1
ATOM 576 N N . SER A 1 72 ? 0.410 2.408 49.449 1.00 40.62 72 SER A N 1
ATOM 577 C CA . SER A 1 72 ? 0.805 2.127 50.850 1.00 40.62 72 SER A CA 1
ATOM 578 C C . SER A 1 72 ? 1.265 3.417 51.517 1.00 40.62 72 SER A C 1
ATOM 580 O O . SER A 1 72 ? 2.299 3.958 51.072 1.00 40.62 72 SER A O 1
#

Foldseek 3Di:
DVCVQVPHQDDWDWDWDADPVRDIWTKTKDKDFDADPVRHGDDIDIDIDTCRVVVVVVVVVVVVVPPDPPDD